Protein AF-X6M9Z4-F1 (afdb_monomer_lite)

Sequence (161 aa):
KVAMRCIHISKKARRVEFQTHGNGDLRENIGVVFGQSLLHSLVYIEKTNLLNGTLKKKEYCKNGNDQIVTGTGGSNVGIGRNRNDRQFFYINDRPVDVPKIARMINHCYKHNNITRKHKYPVAILNLKMHAKQYDVNLDPNKRAILLSEETQLIQELKQHH

Structure (mmCIF, N/CA/C/O backbone):
data_AF-X6M9Z4-F1
#
_entry.id   AF-X6M9Z4-F1
#
loop_
_atom_site.group_PDB
_atom_site.id
_atom_site.type_symbol
_atom_site.label_atom_id
_atom_site.label_alt_id
_atom_site.label_comp_id
_atom_site.label_asym_id
_atom_site.label_entity_id
_atom_site.label_seq_id
_atom_site.pdbx_PDB_ins_code
_atom_site.Cartn_x
_atom_site.Cartn_y
_atom_site.Cartn_z
_atom_site.occupancy
_atom_site.B_iso_or_equiv
_atom_site.auth_seq_id
_atom_site.auth_c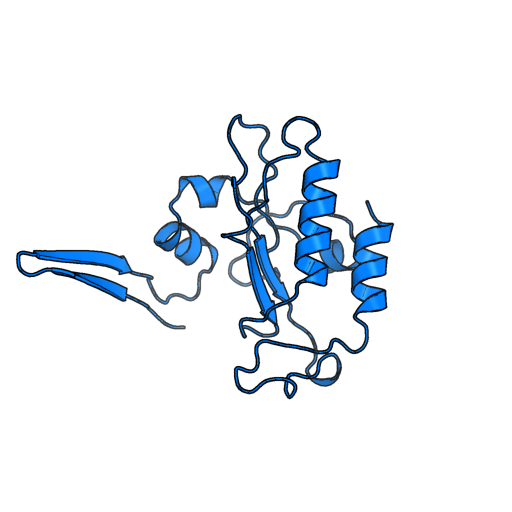omp_id
_atom_site.auth_asym_id
_atom_site.auth_atom_id
_atom_site.pdbx_PDB_model_num
ATOM 1 N N . LYS A 1 1 ? 3.559 -18.080 -0.101 1.00 71.50 1 LYS A N 1
ATOM 2 C CA . LYS A 1 1 ? 4.804 -17.516 -0.682 1.00 71.50 1 LYS A CA 1
ATOM 3 C C . LYS A 1 1 ? 4.678 -17.608 -2.200 1.00 71.50 1 LYS A C 1
ATOM 5 O O . LYS A 1 1 ? 4.471 -18.711 -2.679 1.00 71.50 1 LYS A O 1
ATOM 10 N N . VAL A 1 2 ? 4.636 -16.478 -2.917 1.00 82.25 2 VAL A N 1
ATOM 11 C CA . VAL A 1 2 ? 4.275 -16.416 -4.351 1.00 82.25 2 VAL A CA 1
ATOM 12 C C . VAL A 1 2 ? 5.259 -15.510 -5.087 1.00 82.25 2 VAL A C 1
ATOM 14 O O . VAL A 1 2 ? 5.476 -14.380 -4.652 1.00 82.25 2 VAL A O 1
ATOM 17 N N . ALA A 1 3 ? 5.838 -15.997 -6.185 1.00 90.06 3 ALA A N 1
ATOM 18 C CA . ALA A 1 3 ? 6.630 -15.196 -7.115 1.00 90.06 3 ALA A CA 1
ATOM 19 C C . ALA A 1 3 ? 5.728 -14.658 -8.236 1.00 90.06 3 ALA A C 1
ATOM 21 O O . ALA A 1 3 ? 4.885 -15.384 -8.762 1.00 90.06 3 ALA A O 1
ATOM 22 N N . MET A 1 4 ? 5.902 -13.391 -8.606 1.00 90.94 4 MET A N 1
ATOM 23 C CA . MET A 1 4 ? 5.165 -12.733 -9.686 1.00 90.94 4 MET A CA 1
ATOM 24 C C . MET A 1 4 ? 6.143 -12.179 -10.712 1.00 90.94 4 MET A C 1
ATOM 26 O O . MET A 1 4 ? 7.156 -11.585 -10.346 1.00 90.94 4 MET A O 1
ATOM 30 N N . ARG A 1 5 ? 5.823 -12.334 -11.998 1.00 94.31 5 ARG A N 1
ATOM 31 C CA . ARG A 1 5 ? 6.604 -11.790 -13.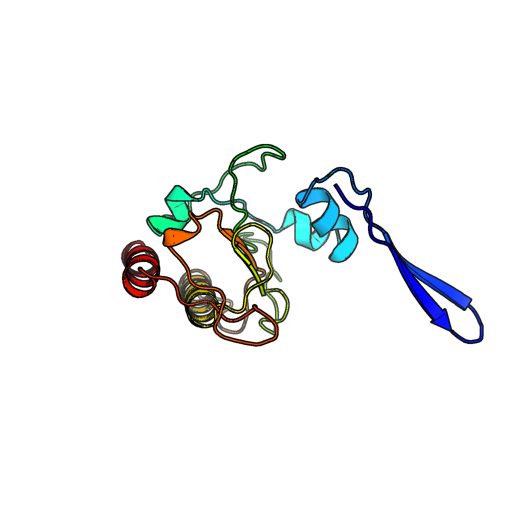110 1.00 94.31 5 ARG A CA 1
ATOM 32 C C . ARG A 1 5 ? 5.674 -11.085 -14.085 1.00 94.31 5 ARG A C 1
ATOM 34 O O . ARG A 1 5 ? 4.716 -11.688 -14.558 1.00 94.31 5 ARG A O 1
ATOM 41 N N . CYS A 1 6 ? 5.982 -9.835 -14.407 1.00 93.44 6 CYS A N 1
ATOM 42 C CA . CYS A 1 6 ? 5.284 -9.071 -15.435 1.00 93.44 6 CYS A CA 1
ATOM 43 C C . CYS A 1 6 ? 6.213 -8.846 -16.624 1.00 93.44 6 CYS A C 1
ATOM 45 O O . CYS A 1 6 ? 7.385 -8.499 -16.456 1.00 93.44 6 CYS A O 1
ATOM 47 N N . ILE A 1 7 ? 5.699 -9.071 -17.831 1.00 95.75 7 ILE A N 1
ATOM 48 C CA . ILE A 1 7 ? 6.470 -8.955 -19.062 1.00 95.75 7 ILE A CA 1
ATOM 49 C C . ILE A 1 7 ? 5.656 -8.161 -20.075 1.00 95.75 7 ILE A C 1
ATOM 51 O O . ILE A 1 7 ? 4.557 -8.563 -20.447 1.00 95.75 7 ILE A O 1
ATOM 55 N N . HIS A 1 8 ? 6.229 -7.064 -20.551 1.00 94.88 8 HIS A N 1
ATOM 56 C CA . HIS A 1 8 ? 5.709 -6.305 -21.670 1.00 94.88 8 HIS A CA 1
ATOM 57 C C . HIS A 1 8 ? 6.114 -6.982 -22.983 1.00 94.88 8 HIS A C 1
ATOM 59 O O . HIS A 1 8 ? 7.300 -7.213 -23.241 1.00 94.88 8 HIS A O 1
ATOM 65 N N . ILE A 1 9 ? 5.129 -7.299 -23.820 1.00 95.44 9 ILE A N 1
ATOM 66 C CA . ILE A 1 9 ? 5.341 -7.887 -25.144 1.00 95.44 9 ILE A CA 1
ATOM 67 C C . ILE A 1 9 ? 4.905 -6.860 -26.184 1.00 95.44 9 ILE A C 1
ATOM 69 O O . ILE A 1 9 ? 3.746 -6.459 -26.230 1.00 95.44 9 ILE A O 1
ATOM 73 N N . SER A 1 10 ? 5.847 -6.452 -27.025 1.00 94.31 10 SER A N 1
ATOM 74 C CA . SER A 1 10 ? 5.605 -5.626 -28.206 1.00 94.31 10 SER A CA 1
ATOM 75 C C . SER A 1 10 ? 5.854 -6.451 -29.469 1.00 94.31 10 SER A C 1
ATOM 77 O O . SER A 1 10 ? 6.445 -7.528 -29.407 1.00 94.31 10 SER A O 1
ATOM 79 N N . LYS A 1 11 ? 5.491 -5.916 -30.641 1.00 92.19 11 LYS A N 1
ATOM 80 C CA . LYS A 1 11 ? 5.760 -6.574 -31.933 1.00 92.19 11 LYS A CA 1
ATOM 81 C C . LYS A 1 11 ? 7.247 -6.880 -32.177 1.00 92.19 11 LYS A C 1
ATOM 83 O O . LYS A 1 11 ? 7.549 -7.761 -32.968 1.00 92.19 11 LYS A O 1
ATOM 88 N N . LYS A 1 12 ? 8.165 -6.136 -31.543 1.00 91.88 12 LYS A N 1
ATOM 89 C CA . LYS A 1 12 ? 9.615 -6.210 -31.800 1.00 91.88 12 LYS A CA 1
ATOM 90 C C . LYS A 1 12 ? 10.432 -6.777 -30.638 1.00 91.88 12 LYS A C 1
ATOM 92 O O . LYS A 1 12 ? 11.586 -7.130 -30.838 1.00 91.88 12 LYS A O 1
ATOM 97 N N . ALA A 1 13 ? 9.880 -6.815 -29.427 1.00 92.62 13 ALA A N 1
ATOM 98 C CA . ALA A 1 13 ? 10.645 -7.175 -28.238 1.00 92.62 13 ALA A CA 1
ATOM 99 C C . ALA A 1 13 ? 9.760 -7.627 -27.077 1.00 92.62 13 ALA A C 1
ATOM 101 O O . ALA A 1 13 ? 8.612 -7.196 -26.933 1.00 92.62 13 ALA A O 1
ATOM 102 N N . ARG A 1 14 ? 10.367 -8.426 -26.197 1.00 94.81 14 ARG A N 1
ATOM 103 C CA . ARG A 1 14 ? 9.824 -8.855 -24.910 1.00 94.81 14 ARG A CA 1
ATOM 104 C C . ARG A 1 14 ? 10.697 -8.281 -23.793 1.00 94.81 14 ARG A C 1
ATOM 106 O O . ARG A 1 14 ? 11.885 -8.585 -23.739 1.00 94.81 14 ARG A O 1
ATOM 113 N N . ARG A 1 15 ? 10.122 -7.470 -22.903 1.00 94.75 15 ARG A N 1
ATOM 114 C CA . ARG A 1 15 ? 10.829 -6.815 -21.789 1.00 94.75 15 ARG A CA 1
ATOM 115 C C . ARG A 1 15 ? 10.197 -7.199 -20.459 1.00 94.75 15 ARG A C 1
ATOM 117 O O . ARG A 1 15 ? 8.987 -7.089 -20.300 1.00 94.75 15 ARG A O 1
ATOM 124 N N . VAL A 1 16 ? 11.002 -7.648 -19.502 1.00 93.12 16 VAL A N 1
ATOM 125 C CA . VAL A 1 16 ? 10.526 -7.885 -18.131 1.00 93.12 16 VAL A CA 1
ATOM 126 C C . VAL A 1 16 ? 10.342 -6.533 -17.445 1.00 93.12 16 VAL A C 1
ATOM 128 O O . VAL A 1 16 ? 11.287 -5.756 -17.385 1.00 93.12 16 VAL A O 1
ATOM 131 N N . GLU A 1 17 ? 9.139 -6.263 -16.942 1.00 92.62 17 GLU A N 1
ATOM 132 C CA . GLU A 1 17 ? 8.839 -5.038 -16.186 1.00 92.62 17 GLU A CA 1
ATOM 133 C C . GLU A 1 17 ? 9.192 -5.209 -14.706 1.00 92.62 17 GLU A C 1
ATOM 135 O O . GLU A 1 17 ? 9.792 -4.328 -14.103 1.00 92.62 17 GLU A O 1
ATOM 140 N N . PHE A 1 18 ? 8.864 -6.366 -14.120 1.00 92.25 18 PHE A N 1
ATOM 141 C CA . PHE A 1 18 ? 9.312 -6.741 -12.778 1.00 92.25 18 PHE A CA 1
ATOM 142 C C . PHE A 1 18 ? 9.262 -8.258 -12.574 1.00 92.25 18 PHE A C 1
ATOM 144 O O . PHE A 1 18 ? 8.523 -8.973 -13.262 1.00 92.25 18 PHE A O 1
ATOM 151 N N . GLN A 1 19 ? 10.026 -8.747 -11.596 1.00 93.50 19 GLN A N 1
ATOM 152 C CA . GLN A 1 19 ? 10.023 -10.144 -11.167 1.00 93.50 19 GLN A CA 1
ATOM 153 C C . GLN A 1 19 ? 10.363 -10.252 -9.677 1.00 93.50 19 GLN A C 1
ATOM 155 O O . GLN A 1 19 ? 11.467 -9.901 -9.275 1.00 93.50 19 GLN A O 1
ATOM 160 N N . THR A 1 20 ? 9.431 -10.743 -8.859 1.00 92.69 20 THR A N 1
ATOM 161 C CA . THR A 1 20 ? 9.657 -10.966 -7.423 1.00 92.69 20 THR A CA 1
ATOM 162 C C . THR A 1 20 ? 10.231 -12.359 -7.150 1.00 92.69 20 THR A C 1
ATOM 164 O O . THR A 1 20 ? 9.985 -13.302 -7.904 1.00 92.69 20 THR A O 1
ATOM 167 N N . HIS A 1 21 ? 10.977 -12.511 -6.050 1.00 88.81 21 HIS A N 1
ATOM 168 C CA . HIS A 1 21 ? 11.641 -13.775 -5.684 1.00 88.81 21 HIS A CA 1
ATOM 169 C C . HIS A 1 21 ? 10.699 -14.825 -5.081 1.00 88.81 21 HIS A C 1
ATOM 171 O O . HIS A 1 21 ? 11.044 -15.998 -4.993 1.00 88.81 21 HIS A O 1
ATOM 177 N N . GLY A 1 22 ? 9.521 -14.415 -4.605 1.00 86.56 22 GLY A N 1
ATOM 178 C CA . GLY A 1 22 ? 8.566 -15.315 -3.956 1.00 86.56 22 GLY A CA 1
ATOM 179 C C . GLY A 1 22 ? 8.985 -15.839 -2.582 1.00 86.56 22 GLY A C 1
ATOM 180 O O . GLY A 1 22 ? 8.320 -16.716 -2.042 1.00 86.56 22 GLY A O 1
ATOM 181 N N . ASN A 1 23 ? 10.024 -15.276 -1.965 1.00 87.06 23 ASN A N 1
ATOM 182 C CA . ASN A 1 23 ? 10.505 -15.669 -0.635 1.00 87.06 23 ASN A CA 1
ATOM 183 C C . ASN A 1 23 ? 9.635 -15.148 0.534 1.00 87.06 23 ASN A C 1
ATOM 185 O O . ASN A 1 23 ? 9.825 -15.570 1.676 1.00 87.06 23 ASN A O 1
ATOM 189 N N . GLY A 1 24 ? 8.653 -14.284 0.247 1.00 80.38 24 GLY A N 1
ATOM 190 C CA . GLY A 1 24 ? 7.753 -13.681 1.236 1.00 80.38 24 GLY A CA 1
ATOM 191 C C . GLY A 1 24 ? 8.292 -12.409 1.894 1.00 80.38 24 GLY A C 1
ATOM 192 O O . GLY A 1 24 ? 7.678 -11.924 2.834 1.00 80.38 24 GLY A O 1
ATOM 193 N N . ASP A 1 25 ? 9.412 -11.865 1.416 1.00 84.50 25 ASP A N 1
ATOM 194 C CA . ASP A 1 25 ? 9.991 -10.631 1.942 1.00 84.50 25 ASP A CA 1
ATOM 195 C C . ASP A 1 25 ? 9.326 -9.394 1.323 1.00 84.50 25 ASP A C 1
ATOM 197 O O . ASP A 1 25 ? 9.511 -9.084 0.142 1.00 84.50 25 ASP A O 1
ATOM 201 N N . LEU A 1 26 ? 8.529 -8.676 2.115 1.00 81.50 26 LEU A N 1
ATOM 202 C CA . LEU A 1 26 ? 7.820 -7.495 1.625 1.00 81.50 26 LEU A CA 1
ATOM 203 C C . LEU A 1 26 ? 8.787 -6.353 1.280 1.00 81.50 26 LEU A C 1
ATOM 205 O O . LEU A 1 26 ? 8.569 -5.653 0.292 1.00 81.50 26 LEU A O 1
ATOM 209 N N . ARG A 1 27 ? 9.887 -6.200 2.026 1.00 84.12 27 ARG A N 1
ATOM 210 C CA . ARG A 1 27 ? 10.918 -5.192 1.745 1.00 84.12 27 ARG A CA 1
ATOM 211 C C . ARG A 1 27 ? 11.576 -5.440 0.388 1.00 84.12 27 ARG A C 1
ATOM 213 O O . ARG A 1 27 ? 11.683 -4.512 -0.412 1.00 84.12 27 ARG A O 1
ATOM 220 N N . GLU A 1 28 ? 11.956 -6.681 0.088 1.00 87.19 28 GLU A N 1
ATOM 221 C CA . GLU A 1 28 ? 12.508 -7.011 -1.234 1.00 87.19 28 GLU A CA 1
ATOM 222 C C . GLU A 1 28 ? 11.491 -6.775 -2.353 1.00 87.19 28 GLU A C 1
ATOM 224 O O . GLU A 1 28 ? 11.830 -6.173 -3.372 1.00 87.19 28 GLU A O 1
ATOM 229 N N . ASN A 1 29 ? 10.233 -7.185 -2.154 1.00 88.38 29 ASN A N 1
ATOM 230 C CA . ASN A 1 29 ? 9.174 -6.979 -3.144 1.00 88.38 29 ASN A CA 1
ATOM 231 C C . ASN A 1 29 ? 8.974 -5.489 -3.466 1.00 88.38 29 ASN A C 1
ATOM 233 O O . ASN A 1 29 ? 8.815 -5.130 -4.631 1.00 88.38 29 ASN A O 1
ATOM 237 N N . ILE A 1 30 ? 9.031 -4.609 -2.460 1.00 85.50 30 ILE A N 1
ATOM 238 C CA . ILE A 1 30 ? 8.959 -3.155 -2.665 1.00 85.50 30 ILE A CA 1
ATOM 239 C C . ILE A 1 30 ? 10.151 -2.665 -3.494 1.00 85.50 30 ILE A C 1
ATOM 241 O O . ILE A 1 30 ? 9.958 -1.883 -4.425 1.00 85.50 30 ILE A O 1
ATOM 245 N N . GLY A 1 31 ? 11.365 -3.128 -3.185 1.00 87.44 31 GLY A N 1
ATOM 246 C CA . GLY A 1 31 ? 12.572 -2.764 -3.932 1.00 87.44 31 GLY A CA 1
ATOM 247 C C . GLY A 1 31 ? 12.512 -3.190 -5.400 1.00 87.44 31 GLY A C 1
ATOM 248 O O . GLY A 1 31 ? 12.881 -2.410 -6.276 1.00 87.44 31 GLY A O 1
ATOM 249 N N . VAL A 1 32 ? 11.988 -4.387 -5.673 1.00 90.56 32 VAL A N 1
ATOM 250 C CA . VAL A 1 32 ? 11.780 -4.914 -7.032 1.00 90.56 32 VAL A CA 1
ATOM 251 C C . VAL A 1 32 ? 10.736 -4.102 -7.802 1.00 90.56 32 VAL A C 1
ATOM 253 O O . VAL A 1 32 ? 10.958 -3.774 -8.963 1.00 90.56 32 VAL A O 1
ATOM 256 N N . VAL A 1 33 ? 9.593 -3.788 -7.183 1.00 88.06 33 VAL A N 1
ATOM 257 C CA . VAL A 1 33 ? 8.452 -3.165 -7.883 1.00 88.06 33 VAL A CA 1
ATOM 258 C C . VAL A 1 33 ? 8.616 -1.652 -8.028 1.00 88.06 33 VAL A C 1
ATOM 260 O O . VAL A 1 33 ? 8.224 -1.078 -9.041 1.00 88.06 33 VAL A O 1
ATOM 263 N N . PHE A 1 34 ? 9.179 -0.982 -7.022 1.00 84.06 34 PHE A N 1
ATOM 264 C CA . PHE A 1 34 ? 9.218 0.481 -6.962 1.00 84.06 34 PHE A CA 1
ATOM 265 C C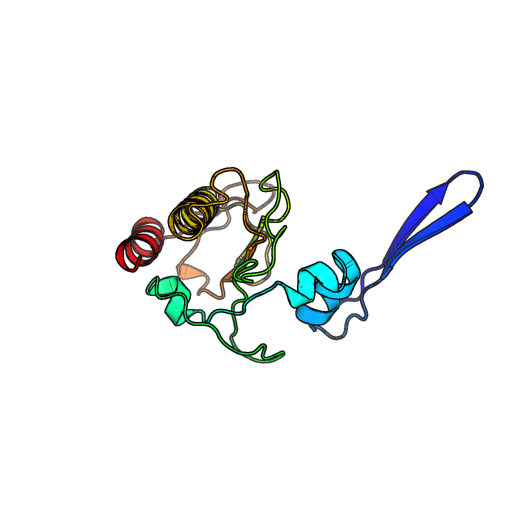 . PHE A 1 34 ? 10.627 1.083 -6.963 1.00 84.06 34 PHE A C 1
ATOM 267 O O . PHE A 1 34 ? 10.750 2.311 -7.015 1.00 84.06 34 PHE A O 1
ATOM 274 N N . GLY A 1 35 ? 11.666 0.247 -6.923 1.00 85.62 35 GLY A N 1
ATOM 275 C CA . GLY A 1 35 ? 13.069 0.650 -6.933 1.00 85.62 35 GLY A CA 1
ATOM 276 C C . GLY A 1 35 ? 13.669 0.886 -5.542 1.00 85.62 35 GLY A C 1
ATOM 277 O O . GLY A 1 35 ? 12.987 1.240 -4.576 1.00 85.62 35 GLY A O 1
ATOM 278 N N . GLN A 1 36 ? 14.995 0.747 -5.460 1.00 83.19 36 GLN A N 1
ATOM 279 C CA . GLN A 1 36 ? 15.769 0.856 -4.213 1.00 83.19 36 GLN A CA 1
ATOM 280 C C . GLN A 1 36 ? 15.713 2.255 -3.582 1.00 83.19 36 GLN A C 1
ATOM 282 O O . GLN A 1 36 ? 15.696 2.389 -2.363 1.00 83.19 36 GLN A O 1
ATOM 287 N N . SER A 1 37 ? 15.617 3.308 -4.402 1.00 81.38 37 SER A N 1
ATOM 288 C CA . SER A 1 37 ? 15.495 4.686 -3.906 1.00 81.38 37 SER A CA 1
ATOM 289 C C . SER A 1 37 ? 14.244 4.874 -3.043 1.00 81.38 37 SER A C 1
ATOM 291 O O . SER A 1 37 ? 14.327 5.454 -1.959 1.00 81.38 37 SER A O 1
ATOM 293 N N . LEU A 1 38 ? 13.098 4.328 -3.477 1.00 79.38 38 LEU A N 1
ATOM 294 C CA . LEU A 1 38 ? 11.891 4.377 -2.662 1.00 79.38 38 LEU A CA 1
ATOM 295 C C . LEU A 1 38 ? 12.079 3.557 -1.387 1.00 79.38 38 LEU A C 1
ATOM 297 O O . LEU A 1 38 ? 11.766 4.057 -0.311 1.00 79.38 38 LEU A O 1
ATOM 301 N N . LEU A 1 39 ? 12.615 2.340 -1.507 1.00 80.75 39 LEU A N 1
ATOM 302 C CA . LEU A 1 39 ? 12.833 1.435 -0.380 1.00 80.75 39 LEU A CA 1
ATOM 303 C C . LEU A 1 39 ? 13.647 2.084 0.748 1.00 80.75 39 LEU A C 1
ATOM 305 O O . LEU A 1 39 ? 13.267 1.983 1.910 1.00 80.75 39 LEU A O 1
ATOM 309 N N . HIS A 1 40 ? 14.729 2.785 0.405 1.00 79.44 40 HIS A N 1
ATOM 310 C CA . HIS A 1 40 ? 15.588 3.479 1.371 1.00 79.44 40 HIS A CA 1
ATOM 311 C C . HIS A 1 40 ? 14.925 4.703 2.015 1.00 79.44 40 HIS A C 1
ATOM 313 O O . HIS A 1 40 ? 15.367 5.157 3.065 1.00 79.44 40 HIS A O 1
ATOM 319 N N . SER A 1 41 ? 13.864 5.240 1.408 1.00 75.50 41 SER A N 1
ATOM 320 C CA . SER A 1 41 ? 13.098 6.363 1.965 1.00 75.50 41 SER A CA 1
ATOM 321 C C . SER A 1 41 ? 11.977 5.938 2.924 1.00 75.50 41 SER A C 1
ATOM 323 O O . SER A 1 41 ? 11.334 6.800 3.536 1.00 75.50 41 SER A O 1
ATOM 325 N N . LEU A 1 42 ? 11.707 4.630 3.027 1.00 74.81 42 LEU A N 1
ATOM 326 C CA . LEU A 1 42 ? 10.662 4.091 3.893 1.00 74.81 42 LEU A CA 1
ATOM 327 C C . LEU A 1 42 ? 11.107 4.073 5.358 1.00 74.81 42 LEU A C 1
ATOM 329 O O . LEU A 1 42 ? 12.262 3.826 5.691 1.00 74.81 42 LEU A O 1
ATOM 333 N N . VAL A 1 43 ? 10.141 4.318 6.232 1.00 74.19 43 VAL A N 1
ATOM 334 C CA . VAL A 1 43 ? 10.236 4.290 7.686 1.00 74.19 43 VAL A CA 1
ATOM 335 C C . VAL A 1 43 ? 9.262 3.231 8.184 1.00 74.19 43 VAL A C 1
ATOM 337 O O . VAL A 1 43 ? 8.075 3.296 7.893 1.00 74.19 43 VAL A O 1
ATOM 340 N N . TYR A 1 44 ? 9.740 2.263 8.954 1.00 73.25 44 TYR A N 1
ATOM 341 C CA . TYR A 1 44 ? 8.869 1.237 9.520 1.00 73.25 44 TYR A CA 1
ATOM 342 C C . TYR A 1 44 ? 8.302 1.729 10.850 1.00 73.25 44 TYR A C 1
ATOM 344 O O . TYR A 1 44 ? 9.010 2.363 11.635 1.00 73.25 44 TYR A O 1
ATOM 352 N N . ILE A 1 45 ? 7.022 1.452 11.088 1.00 69.75 45 ILE A N 1
ATOM 353 C CA . ILE A 1 45 ? 6.294 1.828 12.302 1.00 69.75 45 ILE A CA 1
ATOM 354 C C . ILE A 1 45 ? 5.644 0.575 12.880 1.00 69.75 45 ILE A C 1
ATOM 356 O O . ILE A 1 45 ? 5.273 -0.346 12.154 1.00 69.75 45 ILE A O 1
ATOM 360 N N . GLU A 1 46 ? 5.536 0.529 14.203 1.00 65.25 46 GLU A N 1
ATOM 361 C CA . GLU A 1 46 ? 4.878 -0.565 14.913 1.00 65.25 46 GLU A CA 1
ATOM 362 C C . GLU A 1 46 ? 3.340 -0.448 14.850 1.00 65.25 46 GLU A C 1
ATOM 364 O O . GLU A 1 46 ? 2.778 0.645 14.819 1.00 65.25 46 GLU A O 1
ATOM 369 N N . LYS A 1 47 ? 2.633 -1.583 14.887 1.00 62.31 47 LYS A N 1
ATOM 370 C CA . LYS A 1 47 ? 1.160 -1.627 14.858 1.00 62.31 47 LYS A CA 1
ATOM 371 C C . LYS A 1 47 ? 0.520 -0.871 16.029 1.00 62.31 47 LYS A C 1
ATOM 373 O O . LYS A 1 47 ? -0.407 -0.102 15.818 1.00 62.31 47 LYS A O 1
ATOM 378 N N . THR A 1 48 ? 0.992 -1.119 17.247 1.00 58.94 48 THR A N 1
ATOM 379 C CA . THR A 1 48 ? 0.510 -0.488 18.493 1.00 58.94 48 THR A CA 1
ATOM 380 C C . THR A 1 48 ? 0.648 1.028 18.431 1.00 58.94 48 THR A C 1
ATOM 382 O O . THR A 1 48 ? -0.268 1.757 18.767 1.00 58.94 48 THR A O 1
ATOM 385 N N . ASN A 1 49 ? 1.773 1.483 17.900 1.00 57.50 49 ASN A N 1
ATOM 386 C CA . ASN A 1 49 ? 2.105 2.872 17.633 1.00 57.50 49 ASN A CA 1
ATOM 387 C C . ASN A 1 49 ? 1.181 3.509 16.589 1.00 57.50 49 ASN A C 1
ATOM 389 O O . ASN A 1 49 ? 0.740 4.634 16.775 1.00 57.50 49 ASN A O 1
ATOM 393 N N . LEU A 1 50 ? 0.822 2.789 15.525 1.00 56.88 50 LEU A N 1
ATOM 394 C CA . LEU A 1 50 ? -0.190 3.265 14.587 1.00 56.88 50 LEU A CA 1
ATOM 395 C C . LEU A 1 50 ? -1.560 3.400 15.266 1.00 56.88 50 LEU A C 1
ATOM 397 O O . LEU A 1 50 ? -2.169 4.451 15.162 1.00 56.88 50 LEU A O 1
ATOM 401 N N . LEU A 1 51 ? -2.034 2.366 15.964 1.00 53.94 51 LEU A N 1
ATOM 402 C CA . LEU A 1 51 ? -3.344 2.392 16.629 1.00 53.94 51 LEU A CA 1
ATOM 403 C C . LEU A 1 51 ? -3.409 3.510 17.676 1.00 53.94 51 LEU A C 1
ATOM 405 O O . LEU A 1 51 ? -4.293 4.348 17.620 1.00 53.94 51 LEU A O 1
ATOM 409 N N . ASN A 1 52 ? -2.377 3.621 18.508 1.00 51.66 52 ASN A N 1
ATOM 410 C CA . ASN A 1 52 ? -2.236 4.652 19.533 1.00 51.66 52 ASN A CA 1
ATOM 411 C C . ASN A 1 52 ? -1.686 5.977 18.958 1.00 51.66 52 ASN A C 1
ATOM 413 O O . ASN A 1 52 ? -1.042 6.724 19.690 1.00 51.66 52 ASN A O 1
ATOM 417 N N . GLY A 1 53 ? -1.789 6.197 17.639 1.00 49.47 53 GLY A N 1
ATOM 418 C CA . GLY A 1 53 ? -1.316 7.351 16.847 1.00 49.47 53 GLY A CA 1
ATOM 419 C C . GLY A 1 53 ? 0.115 7.870 17.096 1.00 49.47 53 GLY A C 1
ATOM 420 O O . GLY A 1 53 ? 0.508 8.911 16.580 1.00 49.47 53 GLY A O 1
ATOM 421 N N . THR A 1 54 ? 0.943 7.134 17.827 1.00 52.78 54 THR A N 1
ATOM 422 C CA . THR A 1 54 ? 2.328 7.469 18.137 1.00 52.78 54 THR A CA 1
ATOM 423 C C . THR A 1 54 ? 3.247 6.910 17.052 1.00 52.78 54 THR A C 1
ATOM 425 O O . THR A 1 54 ? 3.627 5.753 17.103 1.00 52.78 54 THR A O 1
ATOM 428 N N . LEU A 1 55 ? 3.680 7.701 16.069 1.00 60.31 55 LEU A N 1
ATOM 429 C CA . LEU A 1 55 ? 4.491 7.218 14.932 1.00 60.31 55 LEU A CA 1
ATOM 430 C C . LEU A 1 55 ? 5.983 6.956 15.273 1.00 60.31 55 LEU A C 1
ATOM 432 O O . LEU A 1 55 ? 6.878 7.577 14.694 1.00 60.31 55 LEU A O 1
ATOM 436 N N . LYS A 1 56 ? 6.288 6.039 16.203 1.00 63.22 56 LYS A N 1
ATOM 437 C CA . LYS A 1 56 ? 7.683 5.668 16.525 1.00 63.22 56 LYS A CA 1
ATOM 438 C C . LYS A 1 56 ? 8.304 4.810 15.423 1.00 63.22 56 LYS A C 1
ATOM 440 O O . LYS A 1 56 ? 7.727 3.814 14.985 1.00 63.22 56 LYS A O 1
ATOM 445 N N . LYS A 1 57 ? 9.515 5.197 15.012 1.00 68.81 57 LYS A N 1
ATOM 446 C CA . LYS A 1 57 ? 10.324 4.466 14.031 1.00 68.81 57 LYS A CA 1
ATOM 447 C C . LYS A 1 57 ? 10.804 3.138 14.617 1.00 68.81 57 LYS A C 1
ATOM 449 O O . LYS A 1 57 ? 11.201 3.087 15.778 1.00 68.81 57 LYS A O 1
ATOM 454 N N . LYS A 1 58 ? 10.836 2.101 13.787 1.00 71.56 58 LYS A N 1
ATOM 455 C CA . LYS A 1 58 ? 11.419 0.792 14.089 1.00 71.56 58 LYS A CA 1
ATOM 456 C C . LYS A 1 58 ? 12.295 0.328 12.924 1.00 71.56 58 LYS A C 1
ATOM 458 O O . LYS A 1 58 ? 12.147 0.795 11.793 1.00 71.56 58 LYS A O 1
ATOM 463 N N . GLU A 1 59 ? 13.203 -0.598 13.197 1.00 74.19 59 GLU A N 1
ATOM 464 C CA . GLU A 1 59 ? 13.880 -1.373 12.160 1.00 74.19 59 GLU A CA 1
ATOM 465 C C . GLU A 1 59 ? 12.937 -2.401 11.522 1.00 74.19 59 GLU A C 1
ATOM 467 O O . GLU A 1 59 ? 11.993 -2.887 12.146 1.00 74.19 59 GLU A O 1
ATOM 472 N N . TYR A 1 60 ? 13.197 -2.740 10.260 1.00 75.00 60 TYR A N 1
ATOM 473 C CA . TYR A 1 60 ? 12.422 -3.747 9.540 1.00 75.00 60 TYR A CA 1
ATOM 474 C C . TYR A 1 60 ? 12.693 -5.157 10.074 1.00 75.00 60 TYR A C 1
ATOM 476 O O . TYR A 1 60 ? 13.834 -5.615 10.015 1.00 75.00 60 TYR A O 1
ATOM 484 N N . CYS A 1 61 ? 11.644 -5.888 10.465 1.00 73.38 61 CYS A N 1
ATOM 485 C CA . CYS A 1 61 ? 11.728 -7.320 10.741 1.00 73.38 61 CYS A CA 1
ATOM 486 C C . CYS A 1 61 ? 10.878 -8.135 9.753 1.00 73.38 61 CYS A C 1
ATOM 488 O O . CYS A 1 61 ? 9.651 -8.059 9.753 1.00 73.38 61 CYS A O 1
ATOM 490 N N . LYS A 1 62 ? 11.533 -8.987 8.952 1.00 70.06 62 LYS A N 1
ATOM 491 C CA . LYS A 1 62 ? 10.895 -9.851 7.936 1.00 70.06 62 LYS A CA 1
ATOM 492 C C . LYS A 1 62 ? 9.788 -10.757 8.493 1.00 70.06 62 LYS A C 1
ATOM 494 O O . LYS A 1 62 ? 8.799 -10.994 7.811 1.00 70.06 62 LYS A O 1
ATOM 499 N N . ASN A 1 63 ? 9.969 -11.258 9.715 1.00 68.81 63 ASN A N 1
ATOM 500 C CA . ASN A 1 63 ? 9.037 -12.168 10.391 1.00 68.81 63 ASN A CA 1
ATOM 501 C C . ASN A 1 63 ? 8.373 -11.518 11.616 1.00 68.81 63 ASN A C 1
ATOM 503 O O . ASN A 1 63 ? 7.800 -12.216 12.451 1.00 68.81 63 ASN A O 1
ATOM 507 N N . GLY A 1 64 ? 8.494 -10.198 11.769 1.00 62.41 64 GLY A N 1
ATOM 508 C CA . GLY A 1 64 ? 7.824 -9.489 12.848 1.00 62.41 64 GLY A CA 1
ATOM 509 C C . GLY A 1 64 ? 6.318 -9.437 12.609 1.00 62.41 64 GLY A C 1
ATOM 510 O O . GLY A 1 64 ? 5.848 -9.518 11.475 1.00 62.41 64 GLY A O 1
ATOM 511 N N . ASN A 1 65 ? 5.552 -9.158 13.663 1.00 54.81 65 ASN A N 1
ATOM 512 C CA . ASN A 1 65 ? 4.156 -8.718 13.533 1.00 54.81 65 ASN A CA 1
ATOM 513 C C . ASN A 1 65 ? 4.039 -7.300 12.928 1.00 54.81 65 ASN A C 1
ATOM 515 O O . ASN A 1 65 ? 2.992 -6.656 13.037 1.00 54.81 65 ASN A O 1
ATOM 519 N N . ASP A 1 66 ? 5.114 -6.812 12.309 1.00 53.28 66 ASP A N 1
ATOM 520 C CA . ASP A 1 66 ? 5.282 -5.471 11.790 1.00 53.28 66 ASP A CA 1
ATOM 521 C C . ASP A 1 66 ? 4.255 -5.249 10.679 1.00 53.28 66 ASP A C 1
ATOM 523 O O . ASP A 1 66 ? 4.349 -5.745 9.555 1.00 53.28 66 ASP A O 1
ATOM 527 N N . GLN A 1 67 ? 3.214 -4.507 11.033 1.00 55.38 67 GLN A N 1
ATOM 528 C CA . GLN A 1 67 ? 2.260 -3.968 10.089 1.00 55.38 67 GLN A CA 1
ATOM 529 C C . GLN A 1 67 ? 2.951 -2.766 9.472 1.00 55.38 67 GLN A C 1
ATOM 531 O O . GLN A 1 67 ? 2.964 -1.696 10.073 1.00 55.38 67 GLN A O 1
ATOM 536 N N . ILE A 1 68 ? 3.636 -2.983 8.346 1.00 51.78 68 ILE A N 1
ATOM 537 C CA . ILE A 1 68 ? 4.394 -1.929 7.668 1.00 51.78 68 ILE A CA 1
ATOM 538 C C . ILE A 1 68 ? 3.496 -0.702 7.576 1.00 51.78 68 ILE A C 1
ATOM 540 O O . ILE A 1 68 ? 2.391 -0.813 7.079 1.00 51.78 68 ILE A O 1
ATOM 544 N N . VAL A 1 69 ? 3.943 0.441 8.083 1.00 51.34 69 VAL A N 1
ATOM 545 C CA . VAL A 1 69 ? 3.410 1.752 7.726 1.00 51.34 69 VAL A CA 1
ATOM 546 C C . VAL A 1 69 ? 4.598 2.680 7.601 1.00 51.34 69 VAL A C 1
ATOM 548 O O . VAL A 1 69 ? 5.317 2.873 8.575 1.00 51.34 69 VAL A O 1
ATOM 551 N N . THR A 1 70 ? 4.694 3.302 6.422 1.00 53.53 70 THR A N 1
ATOM 552 C CA . THR A 1 70 ? 5.148 4.681 6.134 1.00 53.53 70 THR A CA 1
ATOM 553 C C . THR A 1 70 ? 6.372 4.819 5.223 1.00 53.53 70 THR A C 1
ATOM 555 O O . THR A 1 70 ? 7.497 4.519 5.569 1.00 53.53 70 THR A O 1
ATOM 558 N N . GLY A 1 71 ? 6.194 5.446 4.066 1.00 44.84 71 GLY A N 1
ATOM 559 C CA . GLY A 1 71 ? 7.152 6.398 3.506 1.00 44.84 71 GLY A CA 1
ATOM 560 C C . GLY A 1 71 ? 6.451 7.760 3.484 1.00 44.84 71 GLY A C 1
ATOM 561 O O . GLY A 1 71 ? 5.366 7.899 2.948 1.00 44.84 71 GLY A O 1
ATOM 562 N N . THR A 1 72 ? 6.983 8.847 4.015 1.00 49.34 72 THR A N 1
ATOM 563 C CA . THR A 1 72 ? 8.378 9.218 3.864 1.00 49.34 72 THR A CA 1
ATOM 564 C C . THR A 1 72 ? 8.785 10.200 4.963 1.00 49.34 72 THR A C 1
ATOM 566 O O . THR A 1 72 ? 8.327 11.342 4.965 1.00 49.34 72 THR A O 1
ATOM 569 N N . GLY A 1 73 ? 9.653 9.767 5.876 1.00 42.62 73 GLY A N 1
ATOM 570 C CA . GLY A 1 73 ? 10.248 10.599 6.927 1.00 42.62 73 GLY A CA 1
ATOM 571 C C . GLY A 1 73 ? 11.764 10.684 6.777 1.00 42.62 73 GLY A C 1
ATOM 572 O O . GLY A 1 73 ? 12.489 10.416 7.732 1.00 42.62 73 GLY A O 1
ATOM 573 N N . GLY A 1 74 ? 12.234 10.973 5.562 1.00 41.59 74 GLY A N 1
ATOM 574 C CA . GLY A 1 74 ? 13.625 11.320 5.297 1.00 41.59 74 GLY A CA 1
ATOM 575 C C . GLY A 1 74 ? 13.749 12.829 5.118 1.00 41.59 74 GLY A C 1
ATOM 576 O O . GLY A 1 74 ? 13.051 13.412 4.288 1.00 41.59 74 GLY A O 1
ATOM 577 N N . SER A 1 75 ? 14.658 13.446 5.868 1.00 40.75 75 SER A N 1
ATOM 578 C CA . SER A 1 75 ? 15.076 14.853 5.771 1.00 40.75 75 SER A CA 1
ATOM 579 C C . SER A 1 75 ? 15.639 15.244 4.395 1.00 40.75 75 SER A C 1
ATOM 581 O O . SER A 1 75 ? 15.866 16.423 4.135 1.00 40.75 75 SER A O 1
ATOM 583 N N . ASN A 1 76 ? 15.818 14.290 3.480 1.00 39.88 76 ASN A N 1
ATOM 584 C CA . ASN A 1 76 ? 16.397 14.544 2.170 1.00 39.88 76 ASN A CA 1
ATOM 585 C C . ASN A 1 76 ? 15.405 15.251 1.227 1.00 39.88 76 ASN A C 1
ATOM 587 O O . ASN A 1 76 ? 14.198 14.983 1.182 1.00 39.88 76 ASN A O 1
ATOM 591 N N . VAL A 1 77 ? 15.938 16.222 0.494 1.00 39.94 77 VAL A N 1
ATOM 592 C CA . VAL A 1 77 ? 15.247 17.067 -0.484 1.00 39.94 77 VAL A CA 1
ATOM 593 C C . VAL A 1 77 ? 14.660 16.191 -1.601 1.00 39.94 77 VAL A C 1
ATOM 595 O O . VAL A 1 77 ? 15.362 15.372 -2.179 1.00 39.94 77 VAL A O 1
ATOM 598 N N . GLY A 1 78 ? 13.360 16.333 -1.892 1.00 51.84 78 GLY A N 1
ATOM 599 C CA . GLY A 1 78 ? 12.694 15.651 -3.019 1.00 51.84 78 GLY A CA 1
ATOM 600 C C . GLY A 1 78 ? 11.774 14.476 -2.668 1.00 51.84 78 GLY A C 1
ATOM 601 O O . GLY A 1 78 ? 11.168 13.890 -3.562 1.00 51.84 78 GLY A O 1
ATOM 602 N N . ILE A 1 79 ? 11.612 14.147 -1.386 1.00 63.41 79 ILE A N 1
ATOM 603 C CA . ILE A 1 79 ? 10.827 12.982 -0.976 1.00 63.41 79 ILE A CA 1
ATOM 604 C C . ILE A 1 79 ? 9.340 13.349 -0.759 1.00 63.41 79 ILE A C 1
ATOM 606 O O . ILE A 1 79 ? 9.015 14.216 0.054 1.00 63.41 79 ILE A O 1
ATOM 610 N N . GLY A 1 80 ? 8.456 12.682 -1.516 1.00 66.25 80 GLY A N 1
ATOM 611 C CA . GLY A 1 80 ? 6.995 12.854 -1.541 1.00 66.25 80 GLY A CA 1
ATOM 612 C C . GLY A 1 80 ? 6.430 12.764 -2.971 1.00 66.25 80 GLY A C 1
ATOM 613 O O . GLY A 1 80 ? 7.066 13.194 -3.935 1.00 66.25 80 GLY A O 1
ATOM 614 N N . ARG A 1 81 ? 5.235 12.194 -3.150 1.00 78.31 81 ARG A N 1
ATOM 615 C CA . ARG A 1 81 ? 4.580 12.030 -4.463 1.00 78.31 81 ARG A CA 1
ATOM 616 C C . ARG A 1 81 ? 3.752 13.258 -4.840 1.00 78.31 81 ARG A C 1
ATOM 618 O O . ARG A 1 81 ? 3.203 13.927 -3.976 1.00 78.31 81 ARG A O 1
ATOM 625 N N . ASN A 1 82 ? 3.597 13.522 -6.138 1.00 81.31 82 ASN A N 1
ATOM 626 C CA . ASN A 1 82 ? 2.664 14.554 -6.626 1.00 81.31 82 ASN A CA 1
ATOM 627 C C . ASN A 1 82 ? 1.193 14.109 -6.543 1.00 81.31 82 ASN A C 1
ATOM 629 O O . ASN A 1 82 ? 0.292 14.936 -6.635 1.00 81.31 82 ASN A O 1
ATOM 633 N N . ARG A 1 83 ? 0.949 12.802 -6.406 1.00 81.44 83 ARG A N 1
ATOM 634 C CA . ARG A 1 83 ? -0.375 12.174 -6.346 1.00 81.44 83 ARG A CA 1
ATOM 635 C C . ARG A 1 83 ? -0.396 11.133 -5.227 1.00 81.44 83 ARG A C 1
ATOM 637 O O . ARG A 1 83 ? 0.654 10.636 -4.837 1.00 81.44 83 ARG A O 1
ATOM 644 N N . ASN A 1 84 ? -1.575 10.762 -4.749 1.00 83.00 84 ASN A N 1
ATOM 645 C CA . ASN A 1 84 ? -1.784 9.670 -3.790 1.00 83.00 84 ASN A CA 1
ATOM 646 C C . ASN A 1 84 ? -1.747 8.273 -4.452 1.00 83.00 84 ASN A C 1
ATOM 648 O O . ASN A 1 84 ? -2.396 7.345 -3.986 1.00 83.00 84 ASN A O 1
ATOM 652 N N . ASP A 1 85 ? -0.982 8.109 -5.533 1.00 83.31 85 ASP A N 1
ATOM 653 C CA . ASP A 1 85 ? -0.977 6.925 -6.407 1.00 83.31 85 ASP A CA 1
ATOM 654 C C . ASP A 1 85 ? -0.161 5.737 -5.869 1.00 83.31 85 ASP A C 1
ATOM 656 O O . ASP A 1 85 ? -0.084 4.689 -6.505 1.00 83.31 85 ASP A O 1
ATOM 660 N N . ARG A 1 86 ? 0.475 5.900 -4.706 1.00 86.25 86 ARG A N 1
ATOM 661 C CA . ARG A 1 86 ? 1.284 4.865 -4.043 1.00 86.25 86 ARG A CA 1
ATOM 662 C C . ARG A 1 86 ? 0.852 4.663 -2.595 1.00 86.25 86 ARG A C 1
ATOM 664 O O . ARG A 1 86 ? 1.678 4.671 -1.684 1.00 86.25 86 ARG A O 1
ATOM 671 N N . GLN A 1 87 ? -0.455 4.546 -2.394 1.00 86.88 87 GLN A N 1
ATOM 672 C CA . GLN A 1 87 ? -1.069 4.228 -1.109 1.00 86.88 87 GLN A CA 1
ATOM 673 C C . GLN A 1 87 ? -1.824 2.908 -1.249 1.00 86.88 87 GLN A C 1
ATOM 675 O O . GLN A 1 87 ? -2.819 2.828 -1.961 1.00 86.88 87 GLN A O 1
ATOM 680 N N . PHE A 1 88 ? -1.304 1.869 -0.608 1.00 87.25 88 PHE A N 1
ATOM 681 C CA . PHE A 1 88 ? -1.791 0.501 -0.683 1.00 87.25 88 PHE A CA 1
ATOM 682 C C . PHE A 1 88 ? -2.187 0.045 0.716 1.00 87.25 88 PHE A C 1
ATOM 684 O O . PHE A 1 88 ? -1.361 0.057 1.629 1.00 87.25 88 PHE A O 1
ATOM 691 N N . PHE A 1 89 ? -3.441 -0.361 0.873 1.00 85.19 89 PHE A N 1
ATOM 692 C CA . PHE A 1 89 ? -3.994 -0.786 2.150 1.00 85.19 89 PHE A CA 1
ATOM 693 C C . PHE A 1 89 ? -4.465 -2.227 2.060 1.00 85.19 89 PHE A C 1
ATOM 695 O O . PHE A 1 89 ? -5.025 -2.645 1.047 1.00 85.19 89 PHE A O 1
ATOM 702 N N . TYR A 1 90 ? -4.228 -2.978 3.126 1.00 84.75 90 TYR A N 1
ATOM 703 C CA . TYR A 1 90 ? -4.555 -4.383 3.227 1.00 84.75 90 TYR A CA 1
ATOM 704 C C . TYR A 1 90 ? -5.130 -4.689 4.606 1.00 84.75 90 TYR A C 1
ATOM 706 O O . TYR A 1 90 ? -4.703 -4.112 5.606 1.00 84.75 90 TYR A O 1
ATOM 714 N N . ILE A 1 91 ? -6.064 -5.631 4.666 1.00 80.38 91 ILE A N 1
ATOM 715 C CA . ILE A 1 91 ? -6.516 -6.250 5.912 1.00 80.38 91 ILE A CA 1
ATOM 716 C C . ILE A 1 91 ? -6.390 -7.750 5.765 1.00 80.38 91 ILE A C 1
ATOM 718 O O . ILE A 1 91 ? -6.948 -8.334 4.837 1.00 80.38 91 ILE A O 1
ATOM 722 N N . ASN A 1 92 ? -5.640 -8.377 6.671 1.00 80.38 92 ASN A N 1
ATOM 723 C CA . ASN A 1 92 ? -5.348 -9.808 6.605 1.00 80.38 92 ASN A CA 1
ATOM 724 C C . ASN A 1 92 ? -4.880 -10.243 5.200 1.00 80.38 92 ASN A C 1
ATOM 726 O O . ASN A 1 92 ? -5.384 -11.212 4.639 1.00 80.38 92 ASN A O 1
ATOM 730 N N . ASP A 1 93 ? -3.921 -9.496 4.637 1.00 81.06 93 ASP A N 1
ATOM 731 C CA . ASP A 1 93 ? -3.336 -9.692 3.294 1.00 81.06 93 ASP A CA 1
ATOM 732 C C . ASP A 1 93 ? -4.288 -9.465 2.106 1.00 81.06 93 ASP A C 1
ATOM 734 O O . ASP A 1 93 ? -3.888 -9.648 0.955 1.00 81.06 93 ASP A O 1
ATOM 738 N N . ARG A 1 94 ? -5.530 -9.025 2.343 1.00 82.44 94 ARG A N 1
ATOM 739 C CA . ARG A 1 94 ? -6.470 -8.656 1.276 1.00 82.44 94 ARG A CA 1
ATOM 740 C C . ARG A 1 94 ? -6.367 -7.169 0.971 1.00 82.44 94 ARG A C 1
ATOM 742 O O . ARG A 1 94 ? -6.454 -6.395 1.918 1.00 82.44 94 ARG A O 1
ATOM 749 N N . PRO A 1 95 ? -6.211 -6.752 -0.296 1.00 88.25 95 PRO A N 1
ATOM 750 C CA . PRO A 1 95 ? -6.239 -5.337 -0.647 1.00 88.25 95 PRO A CA 1
ATOM 751 C C . PRO A 1 95 ? -7.626 -4.751 -0.365 1.00 88.25 95 PRO A C 1
ATOM 753 O O . PRO A 1 95 ? -8.633 -5.337 -0.760 1.00 88.25 95 PRO A O 1
ATOM 756 N N . VAL A 1 96 ? -7.664 -3.597 0.297 1.00 86.75 96 VAL A N 1
ATOM 757 C CA . VAL A 1 96 ? -8.900 -2.893 0.667 1.00 86.75 96 VAL A CA 1
ATOM 758 C C . VAL A 1 96 ? -8.812 -1.412 0.322 1.00 86.75 96 VAL A C 1
ATOM 760 O O . VAL A 1 96 ? -7.727 -0.827 0.290 1.00 86.75 96 VAL A O 1
ATOM 763 N N . ASP A 1 97 ? -9.966 -0.788 0.118 1.00 86.31 97 ASP A N 1
ATOM 764 C CA . ASP A 1 97 ? -10.083 0.648 -0.094 1.00 86.31 97 ASP A CA 1
ATOM 765 C C . ASP A 1 97 ? -10.572 1.316 1.201 1.00 86.31 97 ASP A C 1
ATOM 767 O O . ASP A 1 97 ? -11.725 1.184 1.604 1.00 86.31 97 ASP A O 1
ATOM 771 N N . VAL A 1 98 ? -9.676 2.051 1.871 1.00 82.75 98 VAL A N 1
ATOM 772 C CA . VAL A 1 98 ? -9.934 2.717 3.166 1.00 82.75 98 VAL A CA 1
ATOM 773 C C . VAL A 1 98 ? -9.768 4.240 3.055 1.00 82.75 98 VAL A C 1
ATOM 775 O O . VAL A 1 98 ? -8.801 4.823 3.559 1.00 82.75 98 VAL A O 1
ATOM 778 N N . PRO A 1 99 ? -10.708 4.947 2.396 1.00 83.19 99 PRO A N 1
ATOM 779 C CA . PRO A 1 99 ? -10.561 6.369 2.080 1.00 83.19 99 PRO A CA 1
ATOM 780 C C . PRO A 1 99 ? -10.470 7.274 3.317 1.00 83.19 99 PRO A C 1
ATOM 782 O O . PRO A 1 99 ? -9.935 8.382 3.226 1.00 83.19 99 PRO A O 1
ATOM 785 N N . LYS A 1 100 ? -10.986 6.849 4.479 1.00 78.56 100 LYS A N 1
ATOM 786 C CA . LYS A 1 100 ? -10.850 7.605 5.735 1.00 78.56 100 LYS A CA 1
ATOM 787 C C . LYS A 1 100 ? -9.420 7.538 6.287 1.00 78.56 100 LYS A C 1
ATOM 789 O O . LYS A 1 100 ? -8.838 8.588 6.553 1.00 78.56 100 LYS A O 1
ATOM 794 N N . ILE A 1 101 ? -8.827 6.341 6.351 1.00 77.25 101 ILE A N 1
ATOM 795 C CA . ILE A 1 101 ? -7.427 6.133 6.769 1.00 77.25 101 ILE A CA 1
ATOM 796 C C . ILE A 1 101 ? -6.474 6.864 5.814 1.00 77.25 101 ILE A C 1
ATOM 798 O O . ILE A 1 101 ? -5.585 7.589 6.257 1.00 77.25 101 ILE A O 1
ATOM 802 N N . ALA A 1 102 ? -6.702 6.762 4.500 1.00 82.06 102 ALA A N 1
ATOM 803 C CA . ALA A 1 102 ? -5.899 7.468 3.502 1.00 82.06 102 ALA A CA 1
ATOM 804 C C . ALA A 1 102 ? -5.937 8.997 3.693 1.00 82.06 102 ALA A C 1
ATOM 806 O O . ALA A 1 102 ? -4.896 9.657 3.694 1.00 82.06 102 ALA A O 1
ATOM 807 N N . ARG A 1 103 ? -7.130 9.581 3.899 1.00 82.94 103 ARG A N 1
ATOM 808 C CA . ARG A 1 103 ? -7.290 11.025 4.168 1.00 82.94 103 ARG A CA 1
ATOM 809 C C . ARG A 1 103 ? -6.546 11.467 5.422 1.00 82.94 103 ARG A C 1
ATOM 811 O O . ARG A 1 103 ? -5.907 12.514 5.407 1.00 82.94 103 ARG A O 1
ATOM 818 N N . MET A 1 104 ? -6.621 10.668 6.474 1.00 76.56 104 MET A N 1
ATOM 819 C CA . MET A 1 104 ? -5.943 10.934 7.731 1.00 76.56 104 MET A CA 1
ATOM 820 C C . MET A 1 104 ? -4.419 10.875 7.563 1.00 76.56 104 MET A C 1
ATOM 822 O O . MET A 1 104 ? -3.770 11.876 7.831 1.00 76.56 104 MET A O 1
ATOM 826 N N . ILE A 1 105 ? -3.850 9.811 6.981 1.00 77.19 105 ILE A N 1
ATOM 827 C CA . ILE A 1 105 ? -2.403 9.728 6.688 1.00 77.19 105 ILE A CA 1
ATOM 828 C C . ILE A 1 105 ? -1.927 10.952 5.887 1.00 77.19 105 ILE A C 1
ATOM 830 O O . ILE A 1 105 ? -0.882 11.532 6.184 1.00 77.19 105 ILE A O 1
ATOM 834 N N . ASN A 1 106 ? -2.713 11.386 4.897 1.00 80.69 106 ASN A N 1
ATOM 835 C CA . ASN A 1 106 ? -2.413 12.587 4.117 1.00 80.69 106 ASN A CA 1
ATOM 836 C C . ASN A 1 106 ? -2.416 13.863 4.970 1.00 80.69 106 ASN A C 1
ATOM 838 O O . ASN A 1 106 ? -1.562 14.727 4.772 1.00 80.69 106 ASN A O 1
ATOM 842 N N . HIS A 1 107 ? -3.361 13.998 5.899 1.00 78.19 107 HIS A N 1
ATOM 843 C CA . HIS A 1 107 ? -3.429 15.129 6.822 1.00 78.19 107 HIS A CA 1
ATOM 844 C C . HIS A 1 107 ? -2.189 15.183 7.726 1.00 78.19 107 HIS A C 1
ATOM 846 O O . HIS A 1 107 ? -1.502 16.203 7.768 1.00 78.19 107 HIS A O 1
ATOM 852 N N . CYS A 1 108 ? -1.842 14.065 8.364 1.00 73.38 108 CYS A N 1
ATOM 853 C CA . CYS A 1 108 ? -0.694 13.943 9.267 1.00 73.38 108 CYS A CA 1
ATOM 854 C C . CYS A 1 108 ? 0.626 14.218 8.538 1.00 73.38 108 CYS A C 1
ATOM 856 O O . CYS A 1 108 ? 1.498 14.929 9.036 1.00 73.38 108 CYS A O 1
ATOM 858 N N . TYR A 1 109 ? 0.750 13.713 7.308 1.00 75.06 109 TYR A N 1
ATOM 859 C CA . TYR A 1 109 ? 1.910 13.968 6.462 1.00 75.06 109 TYR A CA 1
ATOM 860 C C . TYR A 1 109 ? 2.084 15.458 6.151 1.00 75.06 109 TYR A C 1
ATOM 862 O O . TYR A 1 109 ? 3.196 15.975 6.253 1.00 75.06 109 TYR A O 1
ATOM 870 N N . LYS A 1 110 ? 0.999 16.159 5.801 1.00 75.88 110 LYS A N 1
ATOM 871 C CA . LYS A 1 110 ? 1.030 17.601 5.505 1.00 75.88 110 LYS A CA 1
ATOM 872 C C . LYS A 1 110 ? 1.308 18.448 6.743 1.00 75.88 110 LYS A C 1
ATOM 874 O O . LYS A 1 110 ? 1.987 19.464 6.619 1.00 75.88 110 LYS A O 1
ATOM 879 N N . HIS A 1 111 ? 0.799 18.035 7.903 1.00 70.81 111 HIS A N 1
ATOM 880 C CA . HIS A 1 111 ? 1.037 18.717 9.174 1.00 70.81 111 HIS A CA 1
ATOM 881 C C . HIS A 1 111 ? 2.522 18.665 9.565 1.00 70.81 111 HIS A C 1
ATOM 883 O O . HIS A 1 111 ? 3.132 19.701 9.809 1.00 70.81 111 HIS A O 1
ATOM 889 N N . ASN A 1 112 ? 3.134 17.479 9.494 1.00 64.19 112 ASN A N 1
ATOM 890 C CA . ASN A 1 112 ? 4.533 17.264 9.880 1.00 64.19 112 ASN A CA 1
ATOM 891 C C . ASN A 1 112 ? 5.560 17.724 8.829 1.00 64.19 112 ASN A C 1
ATOM 893 O O . ASN A 1 112 ? 6.743 17.842 9.132 1.00 64.19 112 ASN A O 1
ATOM 897 N N . ASN A 1 113 ? 5.137 17.984 7.586 1.00 64.75 113 ASN A N 1
ATOM 898 C CA . ASN A 1 113 ? 6.013 18.418 6.492 1.00 64.75 113 ASN A CA 1
ATOM 899 C C . ASN A 1 113 ? 5.568 19.779 5.944 1.00 64.75 113 ASN A C 1
ATOM 901 O O . ASN A 1 113 ? 5.130 19.898 4.796 1.00 64.75 113 ASN A O 1
ATOM 905 N N . ILE A 1 114 ? 5.714 20.819 6.770 1.00 58.66 114 ILE A N 1
ATOM 906 C CA . ILE A 1 114 ? 5.251 22.192 6.495 1.00 58.66 114 ILE A CA 1
ATOM 907 C C . ILE A 1 114 ? 5.796 22.741 5.163 1.00 58.66 114 ILE A C 1
ATOM 909 O O . ILE A 1 114 ? 5.086 23.460 4.461 1.00 58.66 114 ILE A O 1
ATOM 913 N N . THR A 1 115 ? 7.010 22.353 4.760 1.00 58.06 115 THR A N 1
ATOM 914 C CA . THR A 1 115 ? 7.642 22.774 3.494 1.00 58.06 115 THR A CA 1
ATOM 915 C C . THR A 1 115 ? 7.126 22.026 2.256 1.00 58.06 115 THR A C 1
ATOM 917 O O . THR A 1 115 ? 7.434 22.415 1.131 1.00 58.06 115 THR A O 1
ATOM 920 N N . ARG A 1 116 ? 6.337 20.952 2.415 1.00 66.69 116 ARG A N 1
ATOM 921 C CA . ARG A 1 116 ? 5.887 20.060 1.324 1.00 66.69 116 ARG A CA 1
ATOM 922 C C . ARG A 1 116 ? 4.387 19.738 1.383 1.00 66.69 116 ARG A C 1
ATOM 924 O O . ARG A 1 116 ? 3.974 18.623 1.070 1.00 66.69 116 ARG A O 1
ATOM 931 N N . LYS A 1 117 ? 3.546 20.732 1.696 1.00 66.94 117 LYS A N 1
ATOM 932 C CA . LYS A 1 117 ? 2.074 20.590 1.824 1.00 66.94 117 LYS A CA 1
ATOM 933 C C . LYS A 1 117 ? 1.350 20.037 0.580 1.00 66.94 117 LYS A C 1
ATOM 935 O O . LYS A 1 117 ? 0.253 19.493 0.707 1.00 66.94 117 LYS A O 1
ATOM 940 N N . HIS A 1 118 ? 1.946 20.147 -0.610 1.00 74.19 118 HIS A N 1
ATOM 941 C CA . HIS A 1 118 ? 1.381 19.640 -1.873 1.00 74.19 118 HIS A CA 1
ATOM 942 C C . HIS A 1 118 ? 1.850 18.226 -2.252 1.00 74.19 118 HIS A C 1
ATOM 944 O O . HIS A 1 118 ? 1.581 17.765 -3.361 1.00 74.19 118 HIS A O 1
ATOM 950 N N . LYS A 1 119 ? 2.574 17.538 -1.365 1.00 80.88 119 LYS A N 1
ATOM 951 C CA . LYS A 1 119 ? 3.042 16.171 -1.598 1.00 80.88 119 LYS A CA 1
ATOM 952 C C . LYS A 1 119 ? 2.188 15.157 -0.842 1.00 80.88 119 LYS A C 1
ATOM 954 O O . LYS A 1 119 ? 1.568 15.470 0.173 1.00 80.88 119 LYS A O 1
ATOM 959 N N . TYR A 1 120 ? 2.188 13.934 -1.351 1.00 80.25 120 TYR A N 1
ATOM 960 C CA . TYR A 1 120 ? 1.532 12.779 -0.755 1.00 80.25 120 TYR A CA 1
ATOM 961 C C . TYR A 1 120 ? 2.572 11.754 -0.285 1.00 80.25 120 TYR A C 1
ATOM 963 O O . TYR A 1 120 ? 3.586 11.558 -0.966 1.00 80.25 120 TYR A O 1
ATOM 971 N N . PRO A 1 121 ? 2.327 11.073 0.844 1.00 80.19 121 PRO A N 1
ATOM 972 C CA . PRO A 1 121 ? 3.173 9.984 1.306 1.00 80.19 121 PRO A CA 1
ATOM 973 C C . PRO A 1 121 ? 2.971 8.727 0.457 1.00 80.19 121 PRO A C 1
ATOM 975 O O . PRO A 1 121 ? 1.915 8.519 -0.153 1.00 80.19 121 PRO A O 1
ATOM 978 N N . VAL A 1 122 ? 3.980 7.862 0.483 1.00 82.19 122 VAL A N 1
ATOM 979 C CA . VAL A 1 122 ? 3.859 6.466 0.066 1.00 82.19 122 VAL A CA 1
ATOM 980 C C . VAL A 1 122 ? 3.399 5.654 1.269 1.00 82.19 122 VAL A C 1
ATOM 982 O O . VAL A 1 122 ? 4.086 5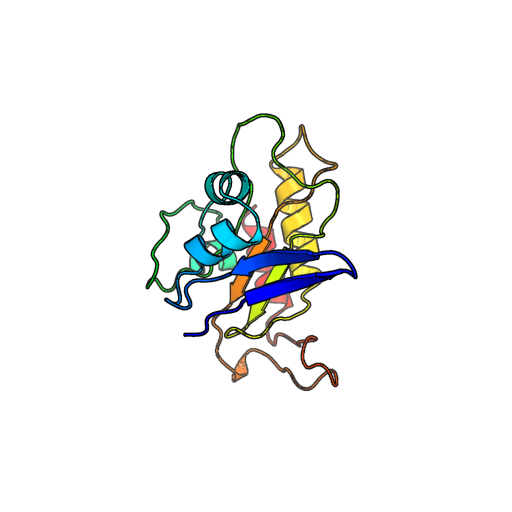.583 2.281 1.00 82.19 122 VAL A O 1
ATOM 985 N N . ALA A 1 123 ? 2.245 5.011 1.173 1.00 80.19 123 ALA A N 1
ATOM 986 C CA . ALA A 1 123 ? 1.732 4.172 2.247 1.00 80.19 123 ALA A CA 1
ATOM 987 C C . ALA A 1 123 ? 1.620 2.738 1.744 1.00 80.19 123 ALA A C 1
ATOM 989 O O . ALA A 1 123 ? 1.050 2.489 0.690 1.00 80.19 123 ALA A O 1
ATOM 990 N N . ILE A 1 124 ? 2.167 1.792 2.491 1.00 83.31 124 ILE A N 1
ATOM 991 C CA . ILE A 1 124 ? 1.875 0.370 2.330 1.00 83.31 124 ILE A CA 1
ATOM 992 C C . ILE A 1 124 ? 1.512 -0.063 3.729 1.00 83.31 124 ILE A C 1
ATOM 994 O O . ILE A 1 124 ? 2.401 -0.028 4.568 1.00 83.31 124 ILE A O 1
ATOM 998 N N . LEU A 1 125 ? 0.237 -0.355 3.974 1.00 79.62 125 LEU A N 1
ATOM 999 C CA . LEU A 1 125 ? -0.292 -0.715 5.283 1.00 79.62 125 LEU A CA 1
ATOM 1000 C C . LEU A 1 125 ? -1.074 -2.012 5.200 1.00 79.62 125 LEU A C 1
ATOM 1002 O O . LEU A 1 125 ? -2.071 -2.075 4.499 1.00 79.62 125 LEU A O 1
ATOM 1006 N N . ASN A 1 126 ? -0.639 -3.026 5.937 1.00 79.06 126 ASN A N 1
ATOM 1007 C CA . ASN A 1 126 ? -1.431 -4.221 6.197 1.00 79.06 126 ASN A CA 1
ATOM 1008 C C . ASN A 1 126 ? -1.906 -4.151 7.644 1.00 79.06 126 ASN A C 1
ATOM 1010 O O . ASN A 1 126 ? -1.114 -3.781 8.498 1.00 79.06 126 ASN A O 1
ATOM 1014 N N . LEU A 1 127 ? -3.171 -4.447 7.925 1.00 74.19 127 LEU A N 1
ATOM 1015 C CA . LEU A 1 127 ? -3.703 -4.545 9.281 1.00 74.19 127 LEU A CA 1
ATOM 1016 C C . LEU A 1 127 ? -4.105 -5.995 9.545 1.00 74.19 127 LEU A C 1
ATOM 1018 O O . LEU A 1 127 ? -5.037 -6.523 8.938 1.00 74.19 127 LEU A O 1
ATOM 1022 N N . LYS A 1 128 ? -3.417 -6.642 10.487 1.00 73.81 128 LYS A N 1
ATOM 1023 C CA . LYS A 1 128 ? -3.852 -7.923 11.054 1.00 73.81 128 LYS A CA 1
ATOM 1024 C C . LYS A 1 128 ? -4.888 -7.670 12.140 1.00 73.81 128 LYS A C 1
ATOM 1026 O O . LYS A 1 128 ? -4.537 -7.173 13.212 1.00 73.81 128 LYS A O 1
ATOM 1031 N N . MET A 1 129 ? -6.142 -8.005 11.868 1.00 71.44 129 MET A N 1
ATOM 1032 C CA . MET A 1 129 ? -7.265 -7.848 12.799 1.00 71.44 129 MET A CA 1
ATOM 1033 C C . MET A 1 129 ? -8.140 -9.096 12.804 1.00 71.44 129 MET A C 1
ATOM 1035 O O . MET A 1 129 ? -8.123 -9.885 11.859 1.00 71.44 129 MET A O 1
ATOM 1039 N N . HIS A 1 130 ? -8.886 -9.302 13.884 1.00 72.75 130 HIS A N 1
ATOM 1040 C CA . HIS A 1 130 ? -9.753 -10.465 13.998 1.00 72.75 130 HIS A CA 1
ATOM 1041 C C . HIS A 1 130 ? -10.953 -10.322 13.049 1.00 72.75 130 HIS A C 1
ATOM 1043 O O . HIS A 1 130 ? -11.501 -9.234 12.910 1.00 72.75 130 HIS A O 1
ATOM 1049 N N . ALA A 1 131 ? -11.402 -11.416 12.424 1.00 68.44 131 ALA A N 1
ATOM 1050 C CA . ALA A 1 131 ? -12.491 -11.390 11.433 1.00 68.44 131 ALA A CA 1
ATOM 1051 C C . ALA A 1 131 ? -13.823 -10.838 11.977 1.00 68.44 131 ALA A C 1
ATOM 1053 O O . ALA A 1 131 ? -14.664 -10.391 11.215 1.00 68.44 131 ALA A O 1
ATOM 1054 N N . LYS A 1 132 ? -14.007 -10.839 13.302 1.00 68.56 132 LYS A N 1
ATOM 1055 C CA . LYS A 1 132 ? -15.182 -10.241 13.964 1.00 68.56 132 LYS A CA 1
ATOM 1056 C C . LYS A 1 132 ? -15.141 -8.707 14.049 1.00 68.56 132 LYS A C 1
ATOM 1058 O O . LYS A 1 132 ? -16.130 -8.117 14.452 1.00 68.56 132 LYS A O 1
ATOM 1063 N N . GLN A 1 133 ? -14.007 -8.079 13.730 1.00 66.06 133 GLN A N 1
ATOM 1064 C CA . GLN A 1 133 ? -13.804 -6.627 13.836 1.00 66.06 133 GLN A CA 1
ATOM 1065 C C . GLN A 1 133 ? -14.052 -5.889 12.509 1.00 66.06 133 GLN A C 1
ATOM 1067 O O . GLN A 1 133 ? -13.963 -4.660 12.467 1.00 66.06 133 GLN A O 1
ATOM 1072 N N . TYR A 1 134 ? -14.313 -6.621 11.418 1.00 68.69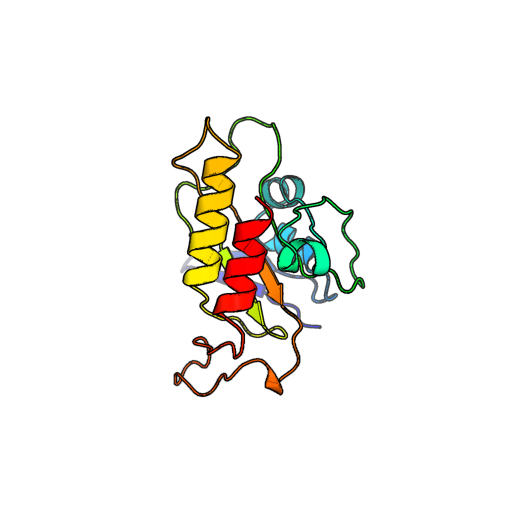 134 TYR A N 1
ATOM 1073 C CA . TYR A 1 134 ? -14.555 -6.034 10.105 1.00 68.69 134 TYR A CA 1
ATOM 1074 C C . TYR A 1 134 ? -15.457 -6.911 9.227 1.00 68.69 134 TYR A C 1
ATOM 1076 O O . TYR A 1 134 ? -15.294 -8.129 9.189 1.00 68.69 134 TYR A O 1
ATOM 1084 N N . ASP A 1 135 ? -16.380 -6.287 8.494 1.00 68.25 135 ASP A N 1
ATOM 1085 C CA . ASP A 1 135 ? -17.214 -6.939 7.482 1.00 68.25 135 ASP A CA 1
ATOM 1086 C C . ASP A 1 135 ? -16.683 -6.631 6.075 1.00 68.25 135 ASP A C 1
ATOM 1088 O O . ASP A 1 135 ? -16.369 -5.487 5.743 1.00 68.25 135 ASP A O 1
ATOM 1092 N N . VAL A 1 136 ? -16.562 -7.677 5.259 1.00 67.19 136 VAL A N 1
ATOM 1093 C CA . VAL A 1 136 ? -16.051 -7.654 3.878 1.00 67.19 136 VAL A CA 1
ATOM 1094 C C . VAL A 1 136 ? -17.149 -7.866 2.833 1.00 67.19 136 VAL A C 1
ATOM 1096 O O . VAL A 1 136 ? -16.867 -7.818 1.637 1.00 67.19 136 VAL A O 1
ATOM 1099 N N . ASN A 1 137 ? -18.389 -8.130 3.249 1.00 65.75 137 ASN A N 1
ATOM 1100 C CA . ASN A 1 137 ? -19.498 -8.480 2.358 1.00 65.75 137 ASN A CA 1
ATOM 1101 C C . ASN A 1 137 ? -20.268 -7.246 1.853 1.00 65.75 137 ASN A C 1
ATOM 1103 O O . ASN A 1 137 ? -21.493 -7.263 1.786 1.00 65.75 137 ASN A O 1
ATOM 1107 N N . LEU A 1 138 ? -19.563 -6.168 1.500 1.00 60.69 138 LEU A N 1
ATOM 1108 C CA . LEU A 1 138 ? -20.200 -4.905 1.099 1.00 60.69 138 LEU A CA 1
ATOM 1109 C C . LEU A 1 138 ? -20.237 -4.680 -0.406 1.00 60.69 138 LEU A C 1
ATOM 1111 O O . LEU A 1 138 ? -21.139 -4.015 -0.908 1.00 60.69 138 LEU A O 1
ATOM 1115 N N . ASP A 1 139 ? -19.248 -5.192 -1.130 1.00 64.62 139 ASP A N 1
ATOM 1116 C CA . ASP A 1 139 ? -19.130 -4.975 -2.564 1.00 64.62 139 ASP A CA 1
ATOM 1117 C C . ASP A 1 139 ? -18.680 -6.259 -3.280 1.00 64.62 139 ASP A C 1
ATOM 1119 O O . ASP A 1 139 ? -17.983 -7.094 -2.693 1.00 64.62 139 ASP A O 1
ATOM 1123 N N . PRO A 1 140 ? -19.045 -6.440 -4.561 1.00 63.59 140 PRO A N 1
ATOM 1124 C CA . PRO A 1 140 ? -18.716 -7.649 -5.312 1.00 63.59 140 PRO A CA 1
ATOM 1125 C C . PRO A 1 140 ? -17.203 -7.873 -5.488 1.00 63.59 140 PRO A C 1
ATOM 1127 O O . PRO A 1 140 ? -16.778 -9.021 -5.622 1.00 63.59 140 PRO A O 1
ATOM 1130 N N . ASN A 1 141 ? -16.378 -6.817 -5.433 1.00 74.38 141 ASN A N 1
ATOM 1131 C CA . ASN A 1 141 ? -14.917 -6.920 -5.495 1.00 74.38 141 ASN A CA 1
ATOM 1132 C C . ASN A 1 141 ? -14.275 -7.168 -4.115 1.00 74.38 141 ASN A C 1
ATOM 1134 O O . ASN A 1 141 ? -13.069 -7.424 -4.057 1.00 74.38 141 ASN A O 1
ATOM 1138 N N . LYS A 1 142 ? -15.057 -7.128 -3.022 1.00 73.25 142 LYS A N 1
ATOM 1139 C CA . LYS A 1 142 ? -14.643 -7.342 -1.619 1.00 73.25 142 LYS A CA 1
ATOM 1140 C C . LYS A 1 142 ? -13.505 -6.419 -1.162 1.00 73.25 142 LYS A C 1
ATOM 1142 O O . LYS A 1 142 ? -12.655 -6.826 -0.365 1.00 73.25 142 LYS A O 1
ATOM 1147 N N . ARG A 1 143 ? -13.447 -5.205 -1.717 1.00 77.25 143 ARG A N 1
ATOM 1148 C CA . ARG A 1 143 ? -12.440 -4.174 -1.406 1.00 77.25 143 ARG A CA 1
ATOM 1149 C C . ARG A 1 143 ? -12.966 -3.142 -0.415 1.00 77.25 143 ARG A C 1
ATOM 1151 O O . ARG A 1 143 ? -12.175 -2.581 0.342 1.00 77.25 143 ARG A O 1
ATOM 1158 N N . ALA A 1 144 ? -14.270 -2.889 -0.417 1.00 74.00 144 ALA A N 1
ATOM 1159 C CA . ALA A 1 144 ? -14.944 -2.085 0.582 1.00 74.00 144 ALA A CA 1
ATOM 1160 C C . ALA A 1 144 ? -15.137 -2.920 1.849 1.00 74.00 144 ALA A C 1
ATOM 1162 O O . ALA A 1 144 ? -15.573 -4.071 1.805 1.00 74.00 144 ALA A O 1
ATOM 1163 N N . ILE A 1 145 ? -14.80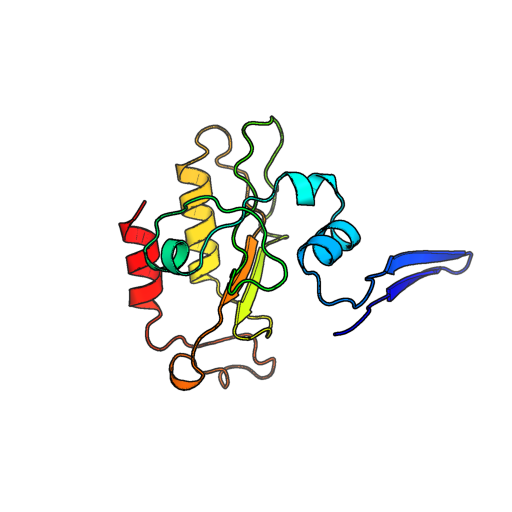4 -2.318 2.983 1.00 74.31 145 ILE A N 1
ATOM 1164 C CA . ILE A 1 145 ? -14.906 -2.949 4.293 1.00 74.31 145 ILE A CA 1
ATOM 1165 C C . ILE A 1 145 ? -15.622 -2.018 5.266 1.00 74.31 145 ILE A C 1
ATOM 1167 O O . ILE A 1 145 ? -15.458 -0.798 5.198 1.00 74.31 145 ILE A O 1
ATOM 1171 N N . LEU A 1 146 ? -16.387 -2.596 6.187 1.00 68.88 146 LEU A N 1
ATOM 1172 C CA . LEU A 1 146 ? -16.975 -1.883 7.315 1.00 68.88 146 LEU A CA 1
ATOM 1173 C C . LEU A 1 146 ? -16.214 -2.325 8.553 1.00 68.88 146 LEU A C 1
ATOM 1175 O O . LEU A 1 146 ? -16.266 -3.489 8.941 1.00 68.88 146 LEU A O 1
ATOM 1179 N N . LEU A 1 147 ? -15.476 -1.402 9.155 1.00 68.19 147 LEU A N 1
ATOM 1180 C CA . LEU A 1 147 ? -14.780 -1.651 10.411 1.00 68.19 147 LEU A CA 1
ATOM 1181 C C . LEU A 1 147 ? -15.767 -1.423 11.559 1.00 68.19 147 LEU A C 1
ATOM 1183 O O . LEU A 1 147 ? -16.368 -0.353 11.641 1.00 68.19 147 LEU A O 1
ATOM 1187 N N . SER A 1 148 ? -15.922 -2.400 12.454 1.00 61.56 148 SER A N 1
ATOM 1188 C CA . SER A 1 148 ? -16.850 -2.299 13.593 1.00 61.56 148 SER A CA 1
ATOM 1189 C C . SER A 1 148 ? -16.490 -1.137 14.534 1.00 61.56 148 SER A C 1
ATOM 1191 O O . SER A 1 148 ? -17.375 -0.512 15.105 1.00 61.56 148 SER A O 1
ATOM 1193 N N . GLU A 1 149 ? -15.199 -0.800 14.626 1.00 61.53 149 GLU A N 1
ATOM 1194 C CA . GLU A 1 149 ? -14.649 0.294 15.444 1.00 61.53 149 GLU A CA 1
ATOM 1195 C C . GLU A 1 149 ? -13.968 1.376 14.580 1.00 61.53 149 GLU A C 1
ATOM 1197 O O . GLU A 1 149 ? -12.943 1.949 14.949 1.00 61.53 149 GLU A O 1
ATOM 1202 N N . GLU A 1 150 ? -14.505 1.670 13.388 1.00 59.97 150 GLU A N 1
ATOM 1203 C CA . GLU A 1 150 ? -13.888 2.630 12.454 1.00 59.97 150 GLU A CA 1
ATOM 1204 C C . GLU A 1 150 ? -13.662 4.014 13.083 1.00 59.97 150 GLU A C 1
ATOM 1206 O O . GLU A 1 150 ? -12.623 4.644 12.877 1.00 59.97 150 GLU A O 1
ATOM 1211 N N . THR A 1 151 ? -14.636 4.489 13.863 1.00 58.47 151 THR A N 1
ATOM 1212 C CA . THR A 1 151 ? -14.576 5.793 14.532 1.00 58.47 151 THR A CA 1
ATOM 1213 C C . THR A 1 151 ? -13.482 5.822 15.588 1.00 58.47 151 THR A C 1
ATOM 1215 O O . THR A 1 151 ? -12.755 6.806 15.665 1.00 58.47 151 THR A O 1
ATOM 1218 N N . GLN A 1 152 ? -13.326 4.736 16.345 1.00 59.31 152 GLN A N 1
ATOM 1219 C CA . GLN A 1 152 ? -12.348 4.629 17.422 1.00 59.31 152 GLN A CA 1
ATOM 1220 C C . GLN A 1 152 ? -10.929 4.548 16.855 1.00 59.31 152 GLN A C 1
ATOM 1222 O O . GLN A 1 152 ? -10.090 5.356 17.228 1.00 59.31 152 GLN A O 1
ATOM 1227 N N . LEU A 1 153 ? -10.711 3.725 15.822 1.00 60.81 153 LEU A N 1
ATOM 1228 C CA . LEU A 1 153 ? -9.446 3.669 15.084 1.00 60.81 153 LEU A CA 1
ATOM 1229 C C . LEU A 1 153 ? -9.046 5.050 14.536 1.00 60.81 153 LEU A C 1
ATOM 1231 O O . LEU A 1 153 ? -7.920 5.499 14.721 1.00 60.81 153 LEU A O 1
ATOM 1235 N N . ILE A 1 154 ? -9.971 5.749 13.866 1.00 61.34 154 ILE A N 1
ATOM 1236 C CA . ILE A 1 154 ? -9.712 7.088 13.311 1.00 61.34 154 ILE A CA 1
ATOM 1237 C C . ILE A 1 154 ? -9.474 8.120 14.419 1.00 61.34 154 ILE A C 1
ATOM 1239 O O . ILE A 1 154 ? -8.699 9.056 14.218 1.00 61.34 154 ILE A O 1
ATOM 1243 N N . GLN A 1 155 ? -10.164 8.001 15.551 1.00 57.22 155 GLN A N 1
ATOM 1244 C CA . GLN A 1 155 ? -10.062 8.934 16.667 1.00 57.22 155 GLN A CA 1
ATOM 1245 C C . GLN A 1 155 ? -8.761 8.737 17.451 1.00 57.22 155 GLN A C 1
ATOM 1247 O O . GLN A 1 155 ? -8.088 9.728 17.713 1.00 57.22 155 GLN A O 1
ATOM 1252 N N . GLU A 1 156 ? -8.351 7.499 17.718 1.00 52.88 156 GLU A N 1
ATOM 1253 C CA . GLU A 1 156 ? -7.058 7.165 18.332 1.00 52.88 156 GLU A CA 1
ATOM 1254 C C . GLU A 1 156 ? -5.892 7.592 17.430 1.00 52.88 156 GLU A C 1
ATOM 1256 O O . GLU A 1 156 ? -4.946 8.237 17.883 1.00 52.88 156 GLU A O 1
ATOM 1261 N N . LEU A 1 157 ? -6.021 7.370 16.118 1.00 52.62 157 LEU A N 1
ATOM 1262 C CA . LEU A 1 157 ? -5.062 7.873 15.140 1.00 52.62 157 LEU A CA 1
ATOM 1263 C C . LEU A 1 157 ? -5.007 9.408 15.084 1.00 52.62 157 LEU A C 1
ATOM 1265 O O . LEU A 1 157 ? -3.958 9.957 14.777 1.00 52.62 157 LEU A O 1
ATOM 1269 N N . LYS A 1 158 ? -6.113 10.119 15.347 1.00 53.22 158 LYS A N 1
ATOM 1270 C CA . LYS A 1 158 ? -6.155 11.594 15.362 1.00 53.22 158 LYS A CA 1
ATOM 1271 C C . LYS A 1 158 ? -5.657 12.206 16.672 1.00 53.22 158 LYS A C 1
ATOM 1273 O O . LYS A 1 158 ? -5.123 13.309 16.626 1.00 53.22 158 LYS A O 1
ATOM 1278 N N . GLN A 1 159 ? -5.882 11.548 17.810 1.00 43.66 159 GLN A N 1
ATOM 1279 C CA . GLN A 1 159 ? -5.634 12.098 19.150 1.00 43.66 159 GLN A CA 1
ATOM 1280 C C . GLN A 1 159 ? -4.159 12.090 19.571 1.00 43.66 159 GLN A C 1
ATOM 1282 O O . GLN A 1 159 ? -3.805 12.800 20.505 1.00 43.66 159 GLN A O 1
ATOM 1287 N N . HIS A 1 160 ? -3.297 11.344 18.879 1.00 42.44 160 HIS A N 1
ATOM 1288 C CA . HIS A 1 160 ? -1.868 11.248 19.198 1.00 42.44 160 HIS A CA 1
ATOM 1289 C C . HIS A 1 160 ? -0.948 11.950 18.176 1.00 42.44 160 HIS A C 1
ATOM 1291 O O . HIS A 1 160 ? 0.221 11.585 18.038 1.00 42.44 160 HIS A O 1
ATOM 1297 N N . HIS A 1 161 ? -1.467 12.973 17.483 1.00 36.66 161 HIS A N 1
ATOM 1298 C CA . HIS A 1 161 ? -0.677 13.906 16.668 1.00 36.66 161 HIS A CA 1
ATOM 1299 C C . HIS A 1 161 ? -0.208 15.128 17.446 1.00 36.66 161 HIS A C 1
ATOM 1301 O O . HIS A 1 161 ? -1.053 15.738 18.136 1.00 36.66 161 HIS A O 1
#

InterPro domains:
  IPR013507 DNA mismatch repair protein, S5 domain 2-like [PF01119] (76-159)
  IPR013507 DNA mismatch repair protein, S5 domain 2-like [SM01340] (30-158)
  IPR014721 Small ribosomal subunit protein uS5 domain 2-type fold, subgroup [G3DSA:3.30.230.10] (39-161)
  IPR020568 Ribosomal protein uS5 domain 2-type superfamily [SSF54211] (14-159)
  IPR038973 DNA mismatch repair protein MutL/Mlh/Pms-like [PTHR10073] (2-160)

Foldseek 3Di:
DDKDWDWDDDPVDIGTQFIDPPPQQPLRVCCGNPNPVQSVQAFFAAPVCQQQLNGDTDDDDRPDPGFGWWDHDDPDPPGFALDQPQAWEEEPNHTADDVLVLVLQLVVVLVVCVVCNNGGIRTDGYHYDDPVQKDQPPDPSSRYIDGNCSVSSSVSSVVND

Radius of gyration: 16.99 Å; chains: 1; bounding box: 37×40×52 Å

pLDDT: mean 72.89, std 14.34, range [36.66, 95.75]

Organism: Reticulomyxa filosa (NCBI:txid46433)

Secondary structure (DSSP, 8-state):
----EEEEE-SS-EEEEEE---S--HHHHHHHHH-HHHHHT--EE-HHHHHTT---EE---TTS------B----STT-SBSSSTTEEEEETTEEE--HHHHHHHHHHHHHH-GGGTT-B-BEEEEE---GGGEE-TTSTTS---EETTHHHHHHHHHHT-